Protein AF-A0A8H6N451-F1 (afdb_monomer_lite)

Structure (mmCIF, N/CA/C/O backbone):
data_AF-A0A8H6N451-F1
#
_entry.id   AF-A0A8H6N451-F1
#
loop_
_atom_site.group_PDB
_atom_site.id
_atom_site.type_symbol
_atom_site.label_atom_id
_atom_site.label_alt_id
_atom_site.label_comp_id
_atom_site.label_asym_id
_atom_site.label_entity_id
_atom_site.label_seq_id
_atom_site.pdbx_PDB_ins_code
_atom_site.Cartn_x
_atom_site.Cartn_y
_atom_site.Cartn_z
_atom_site.occupancy
_atom_site.B_iso_or_equiv
_atom_site.auth_seq_id
_atom_site.auth_comp_id
_atom_site.auth_asym_id
_atom_site.auth_atom_id
_atom_site.pdbx_PDB_model_num
ATOM 1 N N . MET A 1 1 ? -0.447 -70.184 -19.487 1.00 39.91 1 MET A N 1
ATOM 2 C CA . MET A 1 1 ? -0.180 -69.217 -18.401 1.00 39.91 1 MET A CA 1
ATOM 3 C C . MET A 1 1 ? 0.681 -68.101 -18.969 1.00 39.91 1 MET A C 1
ATOM 5 O O . MET A 1 1 ? 1.872 -68.306 -19.142 1.00 39.91 1 MET A O 1
ATOM 9 N N . ALA A 1 2 ? 0.077 -66.978 -19.361 1.00 38.47 2 ALA A N 1
ATOM 10 C CA . ALA A 1 2 ? 0.794 -65.821 -19.897 1.00 38.47 2 ALA A CA 1
ATOM 11 C C . ALA A 1 2 ? 0.603 -64.653 -18.924 1.00 38.47 2 ALA A C 1
ATOM 13 O O . ALA A 1 2 ? -0.493 -64.109 -18.799 1.00 38.47 2 ALA A O 1
ATOM 14 N N . SER A 1 3 ? 1.658 -64.335 -18.179 1.00 40.41 3 SER A N 1
ATOM 15 C CA . SER A 1 3 ? 1.674 -63.255 -17.196 1.00 40.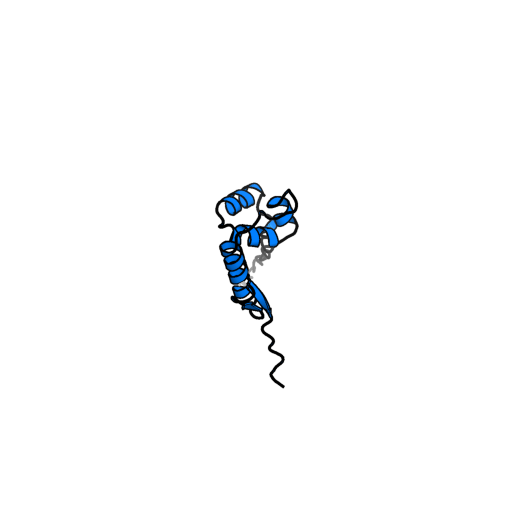41 3 SER A CA 1
ATOM 16 C C . SER A 1 3 ? 1.953 -61.936 -17.909 1.00 40.41 3 SER A C 1
ATOM 18 O O . SER A 1 3 ? 3.067 -61.691 -18.360 1.00 40.41 3 SER A O 1
ATOM 20 N N . ILE A 1 4 ? 0.930 -61.092 -18.028 1.00 45.50 4 ILE A N 1
ATOM 21 C CA . ILE A 1 4 ? 1.050 -59.730 -18.556 1.00 45.50 4 ILE A CA 1
ATOM 22 C C . ILE A 1 4 ? 1.593 -58.845 -17.429 1.00 45.50 4 ILE A C 1
ATOM 24 O O . ILE A 1 4 ? 0.878 -58.503 -16.485 1.00 45.50 4 ILE A O 1
ATOM 28 N N . THR A 1 5 ? 2.873 -58.485 -17.502 1.00 45.59 5 THR A N 1
ATOM 29 C CA . THR A 1 5 ? 3.503 -57.528 -16.590 1.00 45.59 5 THR A CA 1
ATOM 30 C C . THR A 1 5 ? 3.094 -56.106 -16.970 1.00 45.59 5 THR A C 1
ATOM 32 O O . THR A 1 5 ? 3.467 -55.555 -18.002 1.00 45.59 5 THR A O 1
ATOM 35 N N . ARG A 1 6 ? 2.267 -55.508 -16.111 1.00 39.53 6 ARG A N 1
ATOM 36 C CA . ARG A 1 6 ? 1.740 -54.146 -16.220 1.00 39.53 6 ARG A CA 1
ATOM 37 C C . ARG A 1 6 ? 2.875 -53.147 -15.961 1.00 39.53 6 ARG A C 1
ATOM 39 O O . ARG A 1 6 ? 3.218 -52.881 -14.812 1.00 39.53 6 ARG A O 1
ATOM 46 N N . SER A 1 7 ? 3.466 -52.598 -17.019 1.00 46.12 7 SER A N 1
ATOM 47 C CA . SER A 1 7 ? 4.455 -51.519 -16.931 1.00 46.12 7 SER A CA 1
ATOM 48 C C . SER A 1 7 ? 3.784 -50.240 -16.413 1.00 46.12 7 SER A C 1
ATOM 50 O O . SER A 1 7 ? 3.136 -49.509 -17.164 1.00 46.12 7 SER A O 1
ATOM 52 N N . GLN A 1 8 ? 3.900 -49.973 -15.111 1.00 46.53 8 GLN A N 1
ATOM 53 C CA . GLN A 1 8 ? 3.518 -48.687 -14.532 1.00 46.53 8 GLN A CA 1
ATOM 54 C C . GLN A 1 8 ? 4.533 -47.626 -14.967 1.00 46.53 8 GLN A C 1
ATOM 56 O O . GLN A 1 8 ? 5.620 -47.506 -14.405 1.00 46.53 8 GLN A O 1
ATOM 61 N N . SER A 1 9 ? 4.160 -46.847 -15.980 1.00 44.12 9 SER A N 1
ATOM 62 C CA . SER A 1 9 ? 4.817 -45.589 -16.322 1.00 44.12 9 SER A CA 1
ATOM 63 C C . SER A 1 9 ? 4.647 -44.627 -15.144 1.00 44.12 9 SER A C 1
ATOM 65 O O . SER A 1 9 ? 3.593 -44.005 -14.997 1.00 44.12 9 SER A O 1
ATOM 67 N N . ARG A 1 10 ? 5.668 -44.519 -14.282 1.00 44.19 10 ARG A N 1
ATOM 68 C CA . ARG A 1 10 ? 5.786 -43.443 -13.288 1.00 44.19 10 ARG A CA 1
ATOM 69 C C . ARG A 1 10 ? 5.779 -42.113 -14.039 1.00 44.19 10 ARG A C 1
ATOM 71 O O . ARG A 1 10 ? 6.808 -41.682 -14.544 1.00 44.19 10 ARG A O 1
ATOM 78 N N . ARG A 1 11 ? 4.615 -41.468 -14.129 1.00 45.88 11 ARG A N 1
ATOM 79 C CA . ARG A 1 11 ? 4.543 -40.037 -14.423 1.00 45.88 11 ARG A CA 1
ATOM 80 C C . ARG A 1 11 ? 5.178 -39.337 -13.229 1.00 45.88 11 ARG A C 1
ATOM 82 O O . ARG A 1 11 ? 4.590 -39.297 -12.151 1.00 45.88 11 ARG A O 1
ATOM 89 N N . THR A 1 12 ? 6.404 -38.868 -13.405 1.00 46.12 12 THR A N 1
ATOM 90 C CA . THR A 1 12 ? 6.983 -37.826 -12.568 1.00 46.12 12 THR A CA 1
ATOM 91 C C . THR A 1 12 ? 6.030 -36.643 -12.634 1.00 46.12 12 THR A C 1
ATOM 93 O O . THR A 1 12 ? 5.913 -35.981 -13.661 1.00 46.12 12 THR A O 1
ATOM 96 N N . ILE A 1 13 ? 5.270 -36.440 -11.562 1.00 56.47 13 ILE A N 1
ATOM 97 C CA . ILE A 1 13 ? 4.592 -35.175 -11.319 1.00 56.47 13 ILE A CA 1
ATOM 98 C C . ILE A 1 13 ? 5.741 -34.212 -11.038 1.00 56.47 13 ILE A C 1
ATOM 100 O O . ILE A 1 13 ? 6.265 -34.183 -9.926 1.00 56.47 13 ILE A O 1
ATOM 104 N N . GLU A 1 14 ? 6.230 -33.533 -12.077 1.00 51.53 14 GLU A N 1
ATOM 105 C CA . GLU A 1 14 ? 7.089 -32.375 -11.880 1.00 51.53 14 GLU A CA 1
ATOM 106 C C . GLU A 1 14 ? 6.290 -31.421 -11.001 1.00 51.53 14 GLU A C 1
ATOM 108 O O . GLU A 1 14 ? 5.209 -30.965 -11.376 1.00 51.53 14 GLU A O 1
ATOM 113 N N . ALA A 1 15 ? 6.761 -31.226 -9.771 1.00 54.78 15 ALA A N 1
ATOM 114 C CA . ALA A 1 15 ? 6.204 -30.236 -8.879 1.00 54.78 15 ALA A CA 1
ATOM 115 C C . ALA A 1 15 ? 6.390 -28.888 -9.576 1.00 54.78 15 ALA A C 1
ATOM 117 O O . ALA A 1 15 ? 7.504 -28.370 -9.636 1.00 54.78 15 ALA A O 1
ATOM 118 N N . GLU A 1 16 ? 5.313 -28.379 -10.174 1.00 56.06 16 GLU A N 1
ATOM 119 C CA . GLU A 1 16 ? 5.277 -27.066 -10.797 1.00 56.06 16 GLU A CA 1
ATOM 120 C C . GLU A 1 16 ? 5.756 -26.078 -9.732 1.00 56.06 16 GLU A C 1
ATOM 122 O O . GLU A 1 16 ? 5.093 -25.877 -8.709 1.00 56.06 16 GLU A O 1
ATOM 127 N N . ALA A 1 17 ? 6.976 -25.558 -9.903 1.00 59.12 17 ALA A N 1
ATOM 128 C CA . ALA A 1 17 ? 7.558 -24.637 -8.942 1.00 59.12 17 ALA A CA 1
ATOM 129 C C . ALA A 1 17 ? 6.557 -23.493 -8.733 1.00 59.12 17 ALA A C 1
ATOM 131 O O . ALA A 1 17 ? 5.990 -23.015 -9.724 1.00 59.12 17 ALA A O 1
ATOM 132 N N . PRO A 1 18 ? 6.296 -23.065 -7.483 1.00 60.22 18 PRO A N 1
ATOM 133 C CA . PRO A 1 18 ? 5.319 -22.021 -7.224 1.00 60.22 18 PRO A CA 1
ATOM 134 C C . PRO A 1 18 ? 5.675 -20.819 -8.092 1.00 60.22 18 PRO A C 1
ATOM 136 O O . PRO A 1 18 ? 6.754 -20.239 -7.947 1.00 60.22 18 PRO A O 1
ATOM 139 N N . ARG A 1 19 ? 4.800 -20.504 -9.057 1.00 59.97 19 ARG A N 1
ATOM 140 C CA . ARG A 1 19 ? 5.029 -19.421 -10.013 1.00 59.97 19 ARG A CA 1
ATOM 141 C C . ARG A 1 19 ? 5.184 -18.144 -9.204 1.00 59.97 19 ARG A C 1
ATOM 143 O O . ARG A 1 19 ? 4.230 -17.637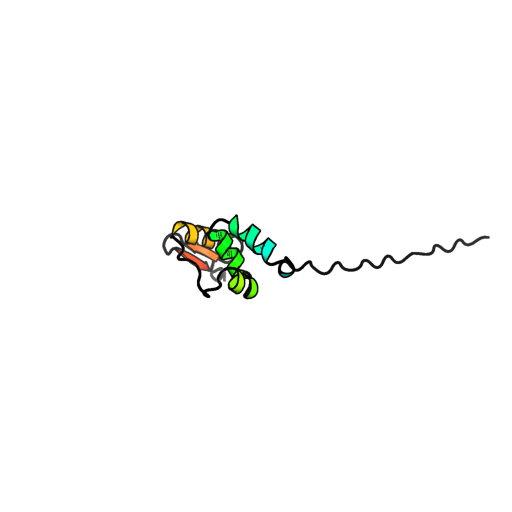 -8.619 1.00 59.97 19 ARG A O 1
ATOM 150 N N . CYS A 1 20 ? 6.419 -17.672 -9.108 1.00 62.22 20 CYS A N 1
ATOM 151 C CA . CYS A 1 20 ? 6.742 -16.489 -8.343 1.00 62.22 20 CYS A CA 1
ATOM 152 C C . CYS A 1 20 ? 6.074 -15.298 -9.031 1.00 62.22 20 CYS A C 1
ATOM 154 O O . CYS A 1 20 ? 6.355 -15.032 -10.196 1.00 62.22 20 CYS A O 1
ATOM 156 N N . TYR A 1 21 ? 5.207 -14.565 -8.328 1.00 60.94 21 TYR A N 1
ATOM 157 C CA . TYR A 1 21 ? 4.578 -13.354 -8.871 1.00 60.94 21 TYR A CA 1
ATOM 158 C C . TYR A 1 21 ? 5.631 -12.331 -9.350 1.00 60.94 21 TYR A C 1
ATOM 160 O O . TYR A 1 21 ? 5.389 -11.558 -10.270 1.00 60.94 21 TYR A O 1
ATOM 168 N N . PHE A 1 22 ? 6.848 -12.382 -8.794 1.00 62.81 22 PHE A N 1
ATOM 169 C CA . PHE A 1 22 ? 7.988 -11.561 -9.216 1.00 62.81 22 PHE A CA 1
ATOM 170 C C . PHE A 1 22 ? 8.662 -12.011 -10.525 1.00 62.81 22 PHE A C 1
ATOM 172 O O . PHE A 1 22 ? 9.586 -11.340 -10.975 1.00 62.81 22 PHE A O 1
ATOM 179 N N . ALA A 1 23 ? 8.229 -13.116 -11.140 1.00 71.56 23 ALA A N 1
ATOM 180 C CA . ALA A 1 23 ? 8.686 -13.544 -12.466 1.00 71.56 23 ALA A CA 1
ATOM 181 C C . ALA A 1 23 ? 7.920 -12.856 -13.613 1.00 71.56 23 ALA A C 1
ATOM 183 O O . ALA A 1 23 ? 8.224 -13.083 -14.783 1.00 71.56 23 ALA A O 1
ATOM 184 N N . VAL A 1 24 ? 6.919 -12.030 -13.291 1.00 78.81 24 VAL A N 1
ATOM 185 C CA . VAL A 1 24 ? 6.182 -11.228 -14.270 1.00 78.81 24 VAL A CA 1
ATOM 186 C C . VAL A 1 24 ? 7.105 -10.132 -14.837 1.00 78.81 24 VAL A C 1
ATOM 188 O O . VAL A 1 24 ? 7.767 -9.445 -14.052 1.00 78.81 24 VAL A O 1
ATOM 191 N N . PRO A 1 25 ? 7.163 -9.936 -16.171 1.00 87.19 25 PRO A N 1
ATOM 192 C CA . PRO A 1 25 ? 7.928 -8.844 -16.772 1.00 87.19 25 PRO A CA 1
ATOM 193 C C . PRO A 1 25 ? 7.499 -7.476 -16.229 1.00 87.19 25 PRO A C 1
ATOM 195 O O . PRO A 1 25 ? 6.324 -7.256 -15.915 1.00 87.19 25 PRO A O 1
ATOM 198 N N . ARG A 1 26 ? 8.445 -6.536 -16.124 1.00 85.88 26 ARG A N 1
ATOM 199 C CA . ARG A 1 26 ? 8.189 -5.222 -15.503 1.00 85.88 26 ARG A CA 1
ATOM 200 C C . ARG A 1 26 ? 7.131 -4.428 -16.260 1.00 85.88 26 ARG A C 1
ATOM 202 O O . ARG A 1 26 ? 6.357 -3.708 -15.645 1.00 85.88 26 ARG A O 1
ATOM 209 N N . GLU A 1 27 ? 7.065 -4.603 -17.569 1.00 90.31 27 GLU A N 1
ATOM 210 C CA . GLU A 1 27 ? 6.097 -3.971 -18.458 1.00 90.31 27 GLU A CA 1
ATOM 211 C C . GLU A 1 27 ? 4.669 -4.371 -18.070 1.00 90.31 27 GLU A C 1
ATOM 213 O O . GLU A 1 27 ? 3.792 -3.521 -17.950 1.00 90.31 27 GLU A O 1
ATOM 218 N N . ILE A 1 28 ? 4.451 -5.657 -17.777 1.00 89.56 28 ILE A N 1
ATOM 219 C CA . ILE A 1 28 ? 3.154 -6.155 -17.307 1.00 89.56 28 ILE A CA 1
ATOM 220 C C . ILE A 1 28 ? 2.836 -5.592 -15.919 1.00 89.56 28 ILE A C 1
ATOM 222 O O . ILE A 1 28 ? 1.704 -5.183 -15.668 1.00 89.56 28 ILE A O 1
ATOM 226 N N . LEU A 1 29 ? 3.829 -5.528 -15.025 1.00 88.56 29 LEU A N 1
ATOM 227 C CA . LEU A 1 29 ? 3.658 -4.923 -13.702 1.00 88.56 29 LEU A CA 1
ATOM 228 C C . LEU A 1 29 ? 3.222 -3.453 -13.806 1.00 88.56 29 LEU A C 1
ATOM 230 O O . LEU A 1 29 ? 2.324 -3.044 -13.071 1.00 88.56 29 LEU A O 1
ATOM 234 N N . PHE A 1 30 ? 3.819 -2.678 -14.715 1.00 90.88 30 PHE A N 1
ATOM 235 C CA . PHE A 1 30 ? 3.444 -1.283 -14.947 1.00 90.88 30 PHE A CA 1
ATOM 236 C C . PHE A 1 30 ? 2.043 -1.154 -15.536 1.00 90.88 30 PHE A C 1
ATOM 238 O O . PHE A 1 30 ? 1.252 -0.387 -14.996 1.00 90.88 30 PHE A O 1
ATOM 245 N N . MET A 1 31 ? 1.692 -1.966 -16.539 1.00 93.38 31 MET A N 1
ATOM 246 C CA . MET A 1 31 ? 0.331 -1.972 -17.090 1.00 93.38 31 MET A CA 1
ATOM 247 C C . MET A 1 31 ? -0.719 -2.277 -16.019 1.00 93.38 31 MET A C 1
ATOM 249 O O . MET A 1 31 ? -1.766 -1.638 -15.983 1.00 93.38 31 MET A O 1
ATOM 253 N N . ILE A 1 32 ? -0.450 -3.227 -15.117 1.00 91.50 32 ILE A N 1
ATOM 254 C CA . ILE A 1 32 ? -1.350 -3.501 -13.989 1.00 91.50 32 ILE A CA 1
ATOM 255 C C . ILE A 1 32 ? -1.425 -2.272 -13.081 1.00 91.50 32 ILE A C 1
ATOM 257 O O . ILE A 1 32 ? -2.520 -1.822 -12.755 1.00 91.50 32 ILE A O 1
ATOM 261 N N . ALA A 1 33 ? -0.275 -1.722 -12.688 1.00 91.06 33 ALA A N 1
ATOM 262 C CA . ALA A 1 33 ? -0.197 -0.611 -11.749 1.00 91.06 33 ALA A CA 1
ATOM 263 C C . ALA A 1 33 ? -0.909 0.658 -12.253 1.00 91.06 33 ALA A C 1
ATOM 265 O O . ALA A 1 33 ? -1.557 1.329 -11.455 1.00 91.06 33 ALA A O 1
ATOM 266 N N . GLU A 1 34 ? -0.861 0.947 -13.555 1.00 91.69 34 GLU A N 1
ATOM 267 C CA . GLU A 1 34 ? -1.561 2.081 -14.185 1.00 91.69 34 GLU A CA 1
ATOM 268 C C . GLU A 1 34 ? -3.086 2.023 -14.027 1.00 91.69 34 GLU A C 1
ATOM 270 O O . GLU A 1 34 ? -3.744 3.061 -13.994 1.00 91.69 34 GLU A O 1
ATOM 275 N N . HIS A 1 35 ? -3.650 0.822 -13.888 1.00 93.56 35 HIS A N 1
ATOM 276 C CA . HIS A 1 35 ? -5.091 0.616 -13.744 1.00 93.56 35 HIS A CA 1
ATOM 277 C C . HIS A 1 35 ? -5.527 0.444 -12.282 1.00 93.56 35 HIS A C 1
ATOM 279 O O . HIS A 1 35 ? -6.717 0.273 -12.006 1.00 93.56 35 HIS A O 1
ATOM 285 N N . LEU A 1 36 ? -4.590 0.470 -11.327 1.00 91.56 36 LEU A N 1
ATOM 286 C CA . LEU A 1 36 ? -4.915 0.332 -9.913 1.00 91.56 36 LEU A CA 1
ATOM 287 C C . LEU A 1 36 ? -5.330 1.676 -9.302 1.00 91.56 36 LEU A C 1
ATOM 289 O O . LEU A 1 36 ? -4.661 2.689 -9.510 1.00 91.56 36 LEU A O 1
ATOM 293 N N . PRO A 1 37 ? -6.367 1.693 -8.442 1.00 91.56 37 PRO A N 1
ATOM 294 C CA . PRO A 1 37 ? -6.631 2.851 -7.601 1.00 91.56 37 PRO A CA 1
ATOM 295 C C . PRO A 1 37 ? -5.416 3.178 -6.711 1.00 91.56 37 PRO A C 1
ATOM 297 O O . PRO A 1 37 ? -4.676 2.260 -6.336 1.00 91.56 37 PRO A O 1
ATOM 300 N N . PRO A 1 38 ? -5.230 4.439 -6.274 1.00 91.38 38 PRO A N 1
ATOM 301 C CA . PRO A 1 38 ? -4.020 4.865 -5.559 1.00 91.38 38 PRO A CA 1
ATOM 302 C C . PRO A 1 38 ? -3.687 4.036 -4.309 1.00 91.38 38 PRO A C 1
ATOM 304 O O . PRO A 1 38 ? -2.521 3.739 -4.042 1.00 91.38 38 PRO A O 1
ATOM 307 N N . ALA A 1 39 ? -4.705 3.610 -3.557 1.00 91.25 39 ALA A N 1
ATOM 308 C CA . ALA A 1 39 ? -4.528 2.732 -2.402 1.00 91.25 39 ALA A CA 1
ATOM 309 C C . ALA A 1 39 ? -3.962 1.352 -2.792 1.00 91.25 39 ALA A C 1
ATOM 311 O O . ALA A 1 39 ? -3.032 0.858 -2.157 1.00 91.25 39 ALA A O 1
ATOM 312 N N . PHE A 1 40 ? -4.472 0.743 -3.865 1.00 92.06 40 PHE A N 1
ATOM 313 C CA . PHE A 1 40 ? -3.997 -0.558 -4.348 1.00 92.06 40 PHE A CA 1
ATOM 314 C C . PHE A 1 40 ? -2.623 -0.457 -5.008 1.00 92.06 40 PHE A C 1
ATOM 316 O O . PHE A 1 40 ? -1.799 -1.350 -4.823 1.00 92.06 40 PHE A O 1
ATOM 323 N N . TYR A 1 41 ? -2.343 0.6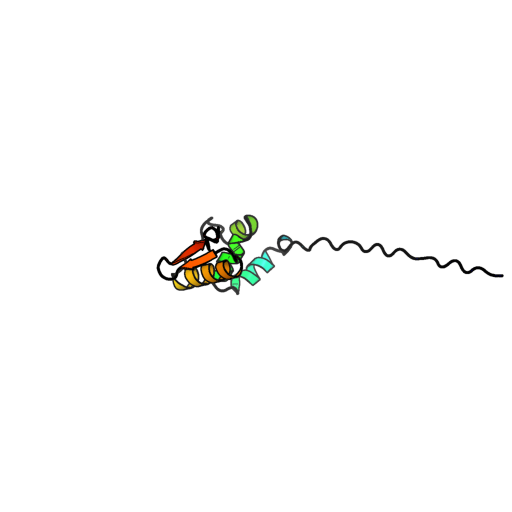45 -5.709 1.00 92.94 41 TYR A N 1
ATOM 324 C CA . TYR A 1 41 ? -1.008 0.946 -6.221 1.00 92.94 41 TYR A CA 1
ATOM 325 C C . TYR A 1 41 ? 0.024 0.960 -5.088 1.00 92.94 41 TYR A C 1
ATOM 327 O O . TYR A 1 41 ? 1.054 0.288 -5.158 1.00 92.94 41 TYR A O 1
ATOM 335 N N . ALA A 1 42 ? -0.270 1.692 -4.009 1.00 91.88 42 ALA A N 1
ATOM 336 C CA . ALA A 1 42 ? 0.619 1.763 -2.856 1.00 91.88 42 ALA A CA 1
ATOM 337 C C . ALA A 1 42 ? 0.775 0.397 -2.176 1.00 91.88 42 ALA A C 1
ATOM 339 O O . ALA A 1 42 ? 1.893 0.011 -1.836 1.00 91.88 42 ALA A O 1
ATOM 340 N N . ALA A 1 43 ? -0.316 -0.360 -2.030 1.00 92.31 43 ALA A N 1
ATOM 341 C CA . ALA A 1 43 ? -0.270 -1.723 -1.510 1.00 92.31 43 ALA A CA 1
ATOM 342 C C . ALA A 1 43 ? 0.648 -2.625 -2.350 1.00 92.31 43 ALA A C 1
ATOM 344 O O . ALA A 1 43 ? 1.523 -3.285 -1.791 1.00 92.31 43 ALA A O 1
ATOM 345 N N . LEU A 1 44 ? 0.512 -2.595 -3.682 1.00 91.31 44 LEU A N 1
ATOM 346 C CA . LEU A 1 44 ? 1.352 -3.352 -4.613 1.00 91.31 44 LEU A CA 1
ATOM 347 C C . LEU A 1 44 ? 2.829 -2.964 -4.481 1.00 91.31 44 LEU A C 1
ATOM 349 O O . LEU A 1 44 ? 3.696 -3.832 -4.359 1.00 91.31 44 LEU A O 1
ATOM 353 N N . ALA A 1 45 ? 3.126 -1.667 -4.456 1.00 91.88 45 ALA A N 1
ATOM 354 C CA . ALA A 1 45 ? 4.484 -1.169 -4.286 1.00 91.88 45 ALA A CA 1
ATOM 355 C C . ALA A 1 45 ? 5.115 -1.638 -2.963 1.00 91.88 45 ALA A C 1
ATOM 357 O O . ALA A 1 45 ? 6.292 -1.993 -2.959 1.00 91.88 45 ALA A O 1
ATOM 358 N N . MET A 1 46 ? 4.340 -1.735 -1.878 1.00 90.62 46 MET A N 1
ATOM 359 C CA . MET A 1 46 ? 4.815 -2.197 -0.564 1.00 90.62 46 MET A CA 1
ATOM 360 C C . MET A 1 46 ? 5.020 -3.715 -0.442 1.00 90.62 46 MET A C 1
ATOM 362 O O . MET A 1 46 ? 5.569 -4.160 0.563 1.00 90.62 46 MET A O 1
ATOM 366 N N . THR A 1 47 ? 4.626 -4.523 -1.433 1.00 89.38 47 THR A N 1
ATOM 367 C CA . THR A 1 47 ? 4.757 -5.993 -1.347 1.00 89.38 47 THR A CA 1
ATOM 368 C C . THR A 1 47 ? 6.206 -6.48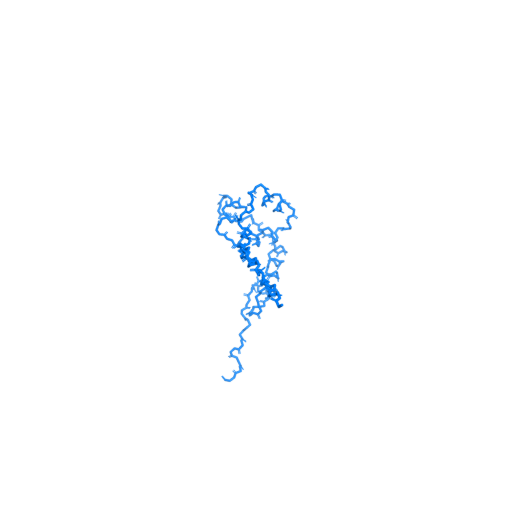0 -1.302 1.00 89.38 47 THR A C 1
ATOM 370 O O . THR A 1 47 ? 6.495 -7.512 -0.699 1.00 89.38 47 THR A O 1
ATOM 373 N N . SER A 1 48 ? 7.136 -5.759 -1.934 1.00 88.12 48 SER A N 1
ATOM 374 C CA . SER A 1 48 ? 8.556 -6.107 -1.953 1.00 88.12 48 SER A CA 1
ATOM 375 C C . SER A 1 48 ? 9.449 -4.896 -2.211 1.00 88.12 48 SER A C 1
ATOM 377 O O . SER A 1 48 ? 9.033 -3.884 -2.772 1.00 88.12 48 SER A O 1
ATOM 379 N N . LYS A 1 49 ? 10.740 -5.037 -1.901 1.00 89.25 49 LYS A N 1
ATOM 380 C CA . LYS A 1 49 ? 11.751 -4.034 -2.266 1.00 89.25 49 LYS A CA 1
ATOM 381 C C . LYS A 1 49 ? 11.853 -3.835 -3.786 1.00 89.25 49 LYS A C 1
ATOM 383 O O . LYS A 1 49 ? 12.056 -2.716 -4.244 1.00 89.25 49 LYS A O 1
ATOM 388 N N . SER A 1 50 ? 11.707 -4.907 -4.570 1.00 87.94 50 SER A N 1
ATOM 389 C CA . SER A 1 50 ? 11.805 -4.851 -6.036 1.00 87.94 50 SER A CA 1
ATOM 390 C C . SER A 1 50 ? 10.644 -4.068 -6.658 1.00 87.94 50 SER A C 1
ATOM 392 O O . SER A 1 50 ? 10.855 -3.184 -7.494 1.00 87.94 50 SER A O 1
ATOM 394 N N . THR A 1 51 ? 9.419 -4.341 -6.202 1.00 89.06 51 THR A N 1
ATOM 395 C CA . THR A 1 51 ? 8.210 -3.618 -6.626 1.00 89.06 51 THR A CA 1
ATOM 396 C C . THR A 1 51 ? 8.259 -2.169 -6.177 1.00 89.06 51 THR A C 1
ATOM 398 O O . THR A 1 51 ? 7.963 -1.292 -6.982 1.00 89.06 51 THR A O 1
ATOM 401 N N . PHE A 1 52 ? 8.711 -1.903 -4.948 1.00 91.00 52 PHE A N 1
ATOM 402 C CA . PHE A 1 52 ? 8.876 -0.541 -4.451 1.00 91.00 52 PHE A CA 1
ATOM 403 C C . PHE A 1 52 ? 9.846 0.261 -5.323 1.00 91.00 52 PHE A C 1
ATOM 405 O O . PHE A 1 52 ? 9.498 1.334 -5.799 1.00 91.00 52 PHE A O 1
ATOM 412 N N . ASN A 1 53 ? 11.027 -0.286 -5.617 1.00 90.44 53 ASN A N 1
ATOM 413 C CA . ASN A 1 53 ? 12.012 0.392 -6.462 1.00 90.44 53 ASN A CA 1
ATOM 414 C C . ASN A 1 53 ? 11.511 0.615 -7.897 1.00 90.44 53 ASN A C 1
ATOM 416 O O . ASN A 1 53 ? 11.901 1.588 -8.535 1.00 90.44 53 ASN A O 1
ATOM 420 N N . SER A 1 54 ? 10.668 -0.285 -8.409 1.00 89.25 54 SER A N 1
ATOM 421 C CA . SER A 1 54 ? 10.112 -0.168 -9.762 1.00 89.25 54 SER A CA 1
ATOM 422 C C . SER A 1 54 ? 8.998 0.878 -9.832 1.00 89.25 54 SER A C 1
ATOM 424 O O . SER A 1 54 ? 8.978 1.685 -10.752 1.00 89.25 54 SER A O 1
ATOM 426 N N . LEU A 1 55 ? 8.089 0.885 -8.853 1.00 89.69 55 LEU A N 1
ATOM 427 C CA . LEU A 1 55 ? 6.894 1.738 -8.826 1.00 89.69 55 LEU A CA 1
ATOM 428 C C . LEU A 1 55 ? 7.124 3.088 -8.121 1.00 89.69 55 LEU A C 1
ATOM 430 O O . LEU A 1 55 ? 6.307 4.000 -8.225 1.00 89.69 55 LEU A O 1
ATOM 434 N N . CYS A 1 56 ? 8.211 3.244 -7.372 1.00 89.88 56 CYS A N 1
ATOM 435 C CA . CYS A 1 56 ? 8.571 4.474 -6.665 1.00 89.88 56 CYS A CA 1
ATOM 436 C C . CYS A 1 56 ? 10.054 4.801 -6.915 1.00 89.88 56 CYS A C 1
ATOM 438 O O . CYS A 1 56 ? 10.864 4.727 -5.989 1.00 89.88 56 CYS A O 1
ATOM 440 N N . PRO A 1 57 ? 10.441 5.182 -8.150 1.00 85.25 57 PRO A N 1
ATOM 441 C CA . PRO A 1 57 ? 11.849 5.371 -8.522 1.00 85.25 57 PRO A CA 1
ATOM 442 C C . PRO A 1 57 ? 12.540 6.499 -7.740 1.00 85.25 57 PRO A C 1
ATOM 444 O O . PRO A 1 57 ? 13.751 6.480 -7.553 1.00 85.25 57 PRO A O 1
ATOM 447 N N . THR A 1 58 ? 11.776 7.464 -7.224 1.00 87.50 58 THR A N 1
ATOM 448 C CA . THR A 1 58 ? 12.272 8.542 -6.351 1.00 87.50 58 THR A CA 1
ATOM 449 C C . THR A 1 58 ? 12.494 8.095 -4.900 1.00 87.50 58 THR A C 1
ATOM 451 O O . THR A 1 58 ? 12.877 8.905 -4.053 1.00 87.50 58 THR A O 1
ATOM 454 N N . GLY A 1 59 ? 12.212 6.827 -4.584 1.00 86.44 59 GLY A N 1
ATOM 455 C CA . GLY A 1 59 ? 12.273 6.267 -3.235 1.00 86.44 59 GLY A CA 1
ATOM 456 C C . GLY A 1 59 ? 11.161 6.760 -2.307 1.00 86.44 59 GLY A C 1
ATOM 457 O O . GLY A 1 59 ? 11.234 6.547 -1.097 1.00 86.44 59 GLY A O 1
ATOM 458 N N . LYS A 1 60 ? 10.146 7.449 -2.840 1.00 86.00 60 LYS A N 1
ATOM 459 C CA . LYS A 1 60 ? 9.041 8.023 -2.067 1.00 86.00 60 LYS A CA 1
ATOM 460 C C . LYS A 1 60 ? 7.708 7.711 -2.734 1.00 86.00 60 LYS A C 1
ATOM 462 O O . LYS A 1 60 ? 7.596 7.761 -3.956 1.00 86.00 60 LYS A O 1
ATOM 467 N N . PHE A 1 61 ? 6.690 7.458 -1.917 1.00 83.81 61 PHE A N 1
ATOM 468 C CA . PHE A 1 61 ? 5.309 7.462 -2.385 1.00 83.81 61 PHE A CA 1
ATOM 469 C C . PHE A 1 61 ? 4.888 8.877 -2.781 1.00 83.81 61 PHE A C 1
ATOM 471 O O . PHE A 1 61 ? 5.284 9.855 -2.138 1.00 83.81 61 PHE A O 1
ATOM 478 N N . ALA A 1 62 ? 4.039 8.979 -3.804 1.00 80.06 62 ALA A N 1
ATOM 479 C CA . ALA A 1 62 ? 3.296 10.205 -4.044 1.00 80.06 62 ALA A CA 1
ATOM 480 C C . ALA A 1 62 ? 2.477 10.557 -2.791 1.00 80.06 62 ALA A C 1
ATOM 482 O O . ALA A 1 62 ? 2.045 9.674 -2.042 1.00 80.06 62 ALA A O 1
ATOM 483 N N . LYS A 1 63 ? 2.282 11.855 -2.539 1.00 83.19 63 LYS A N 1
ATOM 484 C CA . LYS A 1 63 ? 1.499 12.305 -1.387 1.00 83.19 63 LYS A CA 1
ATOM 485 C C . LYS A 1 63 ? 0.075 11.763 -1.524 1.00 83.19 63 LYS A C 1
ATOM 487 O O . LYS A 1 63 ? -0.631 12.122 -2.458 1.00 83.19 63 LYS A O 1
ATOM 492 N N . MET A 1 64 ? -0.315 10.902 -0.591 1.00 86.88 64 MET A N 1
ATOM 493 C CA . MET A 1 64 ? -1.639 10.295 -0.549 1.00 86.88 64 MET A CA 1
ATOM 494 C C . MET A 1 64 ? -2.586 11.177 0.269 1.00 86.88 64 MET A C 1
ATOM 496 O O . MET A 1 64 ? -2.242 11.621 1.370 1.00 86.88 64 MET A O 1
ATOM 500 N N . ASP A 1 65 ? -3.763 11.443 -0.278 1.00 91.25 65 ASP A N 1
ATOM 501 C CA . ASP A 1 65 ? -4.886 12.079 0.407 1.00 91.25 65 ASP A CA 1
ATOM 502 C C . ASP A 1 65 ? -5.457 11.184 1.518 1.00 91.25 65 ASP A C 1
ATOM 504 O O . ASP A 1 65 ? -5.078 10.019 1.700 1.00 91.25 65 ASP A O 1
ATOM 508 N N . LYS A 1 66 ? -6.347 11.761 2.325 1.00 89.75 66 LYS A N 1
ATOM 509 C CA . LYS A 1 66 ? -6.863 11.104 3.526 1.00 89.75 66 LYS A CA 1
ATOM 510 C C . LYS A 1 66 ? -7.713 9.887 3.160 1.00 89.75 66 LYS A C 1
ATOM 512 O O . LYS A 1 66 ? -7.608 8.864 3.835 1.00 89.75 66 LYS A O 1
ATOM 517 N N . GLU A 1 67 ? -8.515 9.994 2.113 1.00 91.00 67 GLU A N 1
ATOM 518 C CA . GLU A 1 67 ? -9.465 8.988 1.649 1.00 91.00 67 GLU A CA 1
ATOM 519 C C . GLU A 1 67 ? -8.727 7.763 1.098 1.00 91.00 67 GLU A C 1
ATOM 521 O O . GLU A 1 67 ? -8.999 6.627 1.507 1.00 91.00 67 GLU A O 1
ATOM 526 N N . ASN A 1 68 ? -7.716 7.983 0.254 1.00 91.06 68 ASN A N 1
ATOM 527 C CA . ASN A 1 68 ? -6.863 6.902 -0.237 1.00 91.06 68 ASN A CA 1
ATOM 528 C C . ASN A 1 68 ? -6.037 6.260 0.884 1.00 91.06 68 ASN A C 1
ATOM 530 O O . ASN A 1 68 ? -5.895 5.035 0.916 1.00 91.06 68 ASN A O 1
ATOM 534 N N . ARG A 1 69 ? -5.561 7.049 1.858 1.00 91.00 69 ARG A N 1
ATOM 535 C CA . ARG A 1 69 ? -4.861 6.503 3.031 1.00 91.00 69 ARG A CA 1
ATOM 536 C C . ARG A 1 69 ? -5.776 5.611 3.861 1.00 91.00 69 ARG A C 1
ATOM 538 O O . ARG A 1 69 ? -5.356 4.534 4.267 1.00 91.00 69 ARG A O 1
ATOM 545 N N . ILE A 1 70 ? -7.014 6.034 4.111 1.00 92.31 70 ILE A N 1
ATOM 546 C CA . ILE A 1 70 ? -8.006 5.215 4.821 1.00 92.31 70 ILE A CA 1
ATOM 547 C C . ILE A 1 70 ? -8.276 3.927 4.039 1.00 92.31 70 ILE A C 1
ATOM 549 O O . ILE A 1 70 ? -8.220 2.851 4.623 1.00 92.31 70 ILE A O 1
ATOM 553 N N . SER A 1 71 ? -8.476 4.020 2.723 1.00 92.75 71 SER A N 1
ATOM 554 C CA . SER A 1 71 ? -8.721 2.858 1.857 1.00 92.75 71 SER A CA 1
ATOM 555 C C . SER A 1 71 ? -7.576 1.840 1.90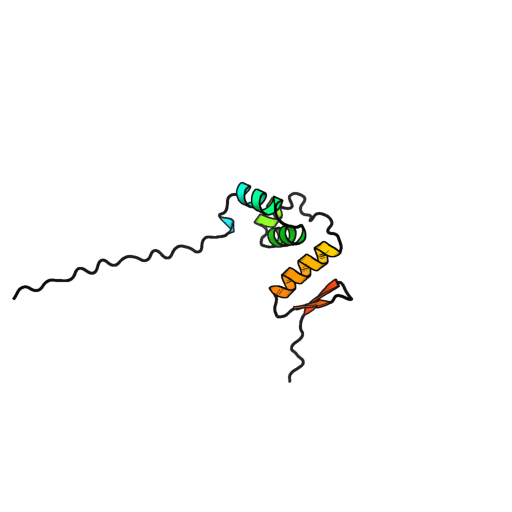7 1.00 92.75 71 SER A C 1
ATOM 557 O O . SER A 1 71 ? -7.812 0.636 1.996 1.00 92.75 71 SER A O 1
ATOM 559 N N . LEU A 1 72 ? -6.329 2.320 1.919 1.00 92.56 72 LEU A N 1
ATOM 560 C CA . LEU A 1 72 ? -5.143 1.480 2.082 1.00 92.56 72 LEU A CA 1
ATOM 561 C C . LEU A 1 72 ? -5.113 0.787 3.453 1.00 92.56 72 LEU A C 1
ATOM 563 O O . LEU A 1 72 ? -4.804 -0.399 3.541 1.00 92.56 72 LEU A O 1
ATOM 567 N N . LEU A 1 73 ? -5.445 1.506 4.527 1.00 92.56 73 LEU A N 1
ATOM 568 C CA . LEU A 1 73 ? -5.469 0.926 5.870 1.00 92.56 73 LEU A CA 1
ATOM 569 C C . LEU A 1 73 ? -6.591 -0.110 6.027 1.00 92.56 73 LEU A C 1
ATOM 571 O O . LEU A 1 73 ? -6.350 -1.147 6.634 1.00 92.56 73 LEU A O 1
ATOM 575 N N . VAL A 1 74 ? -7.767 0.117 5.435 1.00 92.50 74 VAL A N 1
ATOM 576 C CA . VAL A 1 74 ? -8.860 -0.874 5.392 1.00 92.50 74 VAL A CA 1
ATOM 577 C C . VAL A 1 74 ? -8.422 -2.138 4.647 1.00 92.50 74 VAL A C 1
ATOM 579 O O . VAL A 1 74 ? -8.707 -3.253 5.086 1.00 92.50 74 VAL A O 1
ATOM 582 N N . LEU A 1 75 ? -7.693 -1.986 3.535 1.00 92.00 75 LEU A N 1
ATOM 583 C CA . LEU A 1 75 ? -7.139 -3.128 2.808 1.00 92.00 75 LEU A CA 1
ATOM 584 C C . LEU A 1 75 ? -6.209 -3.953 3.712 1.00 92.00 75 LEU A C 1
ATOM 586 O O . LEU A 1 75 ? -6.302 -5.177 3.742 1.00 92.00 75 LEU A O 1
ATOM 590 N N . PHE A 1 76 ? -5.349 -3.295 4.486 1.00 90.88 76 PHE A N 1
ATOM 591 C CA . PHE A 1 76 ? -4.451 -3.968 5.424 1.00 90.88 76 PHE A CA 1
ATOM 592 C C . PHE A 1 76 ? -5.162 -4.604 6.616 1.00 90.88 76 PHE A C 1
ATOM 594 O O . PHE A 1 76 ? -4.829 -5.736 6.964 1.00 90.88 76 PHE A O 1
ATOM 601 N N . GLU A 1 77 ? -6.154 -3.937 7.201 1.00 91.56 77 GLU A N 1
ATOM 602 C CA . GLU A 1 77 ? -7.006 -4.502 8.254 1.00 91.56 77 GLU A CA 1
ATOM 603 C C . GLU A 1 77 ? -7.629 -5.829 7.802 1.00 91.56 77 GLU A C 1
ATOM 605 O O . GLU A 1 77 ? -7.514 -6.839 8.495 1.00 91.56 77 GLU A O 1
ATOM 610 N N . LYS A 1 78 ? -8.188 -5.868 6.584 1.00 89.88 78 LYS A N 1
ATOM 611 C CA . LYS A 1 78 ? -8.804 -7.074 6.007 1.00 89.88 78 LYS A CA 1
ATOM 612 C C . LYS A 1 78 ? -7.841 -8.264 5.917 1.00 89.88 78 LYS A C 1
ATOM 614 O O . LYS A 1 78 ? -8.271 -9.411 6.024 1.00 89.88 78 LYS A O 1
ATOM 619 N N . HIS A 1 79 ? -6.555 -8.003 5.696 1.00 87.25 79 HIS A N 1
ATOM 620 C CA . HIS A 1 79 ? -5.526 -9.036 5.564 1.00 87.25 79 HIS A CA 1
ATOM 621 C C . HIS A 1 79 ? -4.750 -9.299 6.864 1.00 87.25 79 HIS A C 1
ATOM 623 O O . HIS A 1 79 ? -3.973 -10.252 6.923 1.00 87.25 79 HIS A O 1
ATOM 629 N N . CYS A 1 80 ? -4.976 -8.507 7.915 1.00 85.56 80 CYS A N 1
ATOM 630 C CA . CYS A 1 80 ? -4.325 -8.646 9.211 1.00 85.56 80 CYS A CA 1
ATOM 631 C C . CYS A 1 80 ? -5.378 -8.828 10.321 1.00 85.56 80 CYS A C 1
ATOM 633 O O . CYS A 1 80 ? -5.802 -7.853 10.946 1.00 85.56 80 CYS A O 1
ATOM 635 N N . PRO A 1 81 ? -5.762 -10.079 10.648 1.00 82.75 81 PRO A N 1
ATOM 636 C CA . PRO A 1 81 ? -6.845 -10.369 11.598 1.00 82.75 81 PRO A CA 1
ATOM 637 C C . PRO A 1 81 ? -6.542 -9.955 13.048 1.00 82.75 81 PRO A C 1
ATOM 639 O O . PRO A 1 81 ? -7.398 -10.077 13.919 1.00 82.75 81 PRO A O 1
ATOM 642 N N . LYS A 1 82 ? -5.315 -9.504 13.329 1.00 87.94 82 LYS A N 1
ATOM 643 C CA . LYS A 1 82 ? -4.870 -9.014 14.640 1.00 87.94 82 LYS A CA 1
ATOM 644 C C . LYS A 1 82 ? -4.803 -7.489 14.705 1.00 87.94 82 LYS A C 1
ATOM 646 O O . LYS A 1 82 ? -4.226 -6.954 15.645 1.00 87.94 82 LYS A O 1
ATOM 651 N N . SER A 1 83 ? -5.346 -6.785 13.719 1.00 89.75 83 SER A N 1
ATOM 652 C CA . SER A 1 83 ? -5.388 -5.326 13.709 1.00 89.75 83 SER A CA 1
ATOM 653 C C . SER A 1 83 ? -6.765 -4.812 13.321 1.00 89.75 83 SER A C 1
ATOM 655 O O . SER A 1 83 ? -7.469 -5.484 12.577 1.00 89.75 83 SER A O 1
ATOM 657 N N . PHE A 1 84 ? -7.110 -3.618 13.795 1.00 91.56 84 PHE A N 1
ATOM 658 C CA . PHE A 1 84 ? -8.301 -2.880 13.391 1.00 91.56 84 PHE A CA 1
ATOM 659 C C . PHE A 1 84 ? -7.951 -1.446 12.978 1.00 91.56 84 PHE A C 1
ATOM 661 O O . PHE A 1 84 ? -6.970 -0.876 13.470 1.00 91.56 84 PHE A O 1
ATOM 668 N N . LEU A 1 85 ? -8.744 -0.834 12.100 1.00 91.38 85 LEU A N 1
ATOM 669 C CA . LEU A 1 85 ? -8.603 0.581 11.761 1.00 91.38 85 LEU A CA 1
ATOM 670 C C . LEU A 1 85 ? -9.372 1.448 12.763 1.00 91.38 85 LEU A C 1
ATOM 672 O O . LEU A 1 85 ? -10.599 1.429 12.832 1.00 91.38 85 LEU A O 1
ATOM 676 N N . CYS A 1 86 ? -8.660 2.293 13.507 1.00 90.62 86 CYS A N 1
ATOM 677 C CA . CYS A 1 86 ? -9.302 3.311 14.329 1.00 90.62 86 CYS A CA 1
ATOM 678 C C . CYS A 1 86 ? -9.627 4.546 13.479 1.00 90.62 86 CYS A C 1
ATOM 680 O O . CYS A 1 86 ? -8.729 5.303 13.101 1.00 90.62 86 CYS A O 1
ATOM 682 N N . PHE A 1 87 ? -10.913 4.793 13.215 1.00 86.06 87 PHE A N 1
ATOM 683 C CA . PHE A 1 87 ? -11.367 5.968 12.455 1.00 86.06 87 PHE A CA 1
ATOM 684 C C . PHE A 1 87 ? -11.113 7.304 13.170 1.00 86.06 87 PHE A C 1
ATOM 686 O O . PHE A 1 87 ? -10.990 8.333 12.508 1.00 86.06 87 PHE A O 1
ATOM 693 N N . GLY A 1 88 ? -10.979 7.293 14.502 1.00 86.75 88 GLY A N 1
ATOM 694 C CA . GLY A 1 88 ? -10.643 8.481 15.288 1.00 86.75 88 GLY A CA 1
ATOM 695 C C . GLY A 1 88 ? -9.193 8.933 15.087 1.00 86.75 88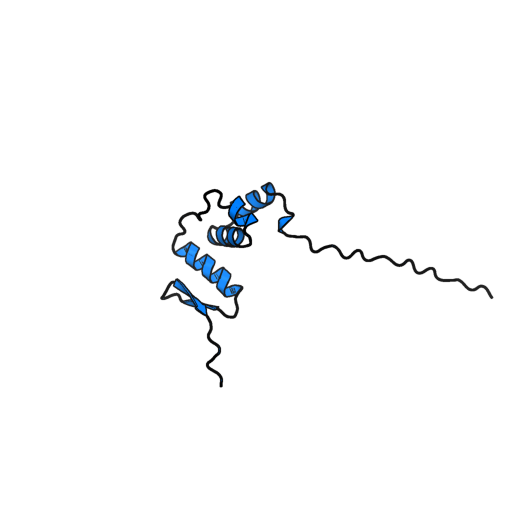 GLY A C 1
ATOM 696 O O . GLY A 1 88 ? -8.944 10.100 14.798 1.00 86.75 88 GLY A O 1
ATOM 697 N N . CYS A 1 89 ? -8.221 8.016 15.192 1.00 87.44 89 CYS A N 1
ATOM 698 C CA . CYS A 1 89 ? -6.797 8.355 15.049 1.00 87.44 89 CYS A CA 1
ATOM 699 C C . CYS A 1 89 ? -6.239 8.124 13.631 1.00 87.44 89 CYS A C 1
ATOM 701 O O . CYS A 1 89 ? -5.138 8.585 13.322 1.00 87.44 89 CYS A O 1
ATOM 703 N N . GLY A 1 90 ? -6.984 7.433 12.761 1.00 85.88 90 GLY A N 1
ATOM 704 C CA . GLY A 1 90 ? -6.600 7.129 11.381 1.00 85.88 90 GLY A CA 1
ATOM 705 C C . GLY A 1 90 ? -5.405 6.181 11.278 1.00 85.88 90 GLY A C 1
ATOM 706 O O . GLY A 1 90 ? -4.567 6.357 10.392 1.00 85.88 90 GLY A O 1
ATOM 707 N N . ARG A 1 91 ? -5.284 5.230 12.210 1.00 88.88 91 ARG A N 1
ATOM 708 C CA . ARG A 1 91 ? -4.178 4.263 12.279 1.00 88.88 91 ARG A CA 1
ATOM 709 C C . ARG A 1 91 ? -4.707 2.848 12.464 1.00 88.88 91 ARG A C 1
ATOM 711 O O . ARG A 1 91 ? -5.720 2.651 13.132 1.00 88.88 91 ARG A O 1
ATOM 718 N N . LEU A 1 92 ? -3.961 1.879 11.936 1.00 90.75 92 LEU A N 1
ATOM 719 C CA . LEU A 1 92 ? -4.112 0.482 12.330 1.00 90.75 92 LEU A CA 1
ATOM 720 C C . LEU A 1 92 ? -3.634 0.324 13.771 1.00 90.75 92 LEU A C 1
ATOM 722 O O . LEU A 1 92 ? -2.571 0.827 14.146 1.00 90.75 92 LEU A O 1
ATOM 726 N N . GLN A 1 93 ? -4.445 -0.330 14.583 1.00 90.19 93 GLN A N 1
ATOM 727 C CA . GLN A 1 93 ? -4.177 -0.625 15.981 1.00 90.19 93 GLN A CA 1
ATOM 728 C C . GLN A 1 93 ? -4.222 -2.138 16.179 1.00 90.19 93 GLN A C 1
ATOM 730 O O . GLN A 1 93 ? -5.027 -2.801 15.525 1.00 90.19 93 GLN A O 1
ATOM 735 N N . PRO A 1 94 ? -3.370 -2.710 17.042 1.00 88.88 94 PRO A N 1
ATOM 736 C CA . PRO A 1 94 ? -3.465 -4.120 17.369 1.00 88.88 94 PRO A CA 1
ATOM 737 C C . PRO A 1 94 ? -4.787 -4.399 18.093 1.00 88.88 94 PRO A C 1
ATOM 739 O O . PRO A 1 94 ? -5.198 -3.660 18.987 1.00 88.88 94 PRO A O 1
ATOM 742 N N . LEU A 1 95 ? -5.439 -5.495 17.721 1.00 85.31 95 LEU A N 1
ATOM 743 C CA . LEU A 1 95 ? -6.469 -6.128 18.533 1.00 85.31 95 LEU A CA 1
ATOM 744 C C . LEU A 1 95 ? -5.735 -6.846 19.671 1.00 85.31 95 LEU A C 1
ATOM 746 O O . LEU A 1 95 ? -5.323 -7.994 19.508 1.00 85.31 95 LEU A O 1
ATOM 750 N N . ASN A 1 96 ? -5.501 -6.157 20.791 1.00 71.44 96 ASN A N 1
ATOM 751 C CA . ASN A 1 96 ? -4.988 -6.802 22.000 1.00 71.44 96 ASN A CA 1
ATOM 752 C C . ASN A 1 96 ? -5.990 -7.886 22.418 1.00 71.44 96 ASN A C 1
ATOM 754 O O . ASN A 1 96 ? -7.094 -7.574 22.855 1.00 71.44 96 ASN A O 1
ATOM 758 N N . ARG A 1 97 ? -5.611 -9.158 22.249 1.00 59.06 97 ARG A N 1
ATOM 759 C CA . ARG A 1 97 ? -6.328 -10.304 22.828 1.00 59.06 97 ARG A CA 1
ATOM 760 C C . ARG A 1 97 ? -5.798 -10.682 24.213 1.00 59.06 97 ARG A C 1
ATOM 762 O O . ARG A 1 97 ? -6.319 -11.607 24.816 1.00 59.06 97 ARG A O 1
ATOM 769 N N . ASP A 1 98 ? -4.826 -9.942 24.741 1.00 57.12 98 ASP A N 1
ATOM 770 C CA . ASP A 1 98 ? -4.199 -10.208 26.042 1.00 57.12 98 ASP A CA 1
ATOM 771 C C . ASP A 1 98 ? -5.048 -9.676 27.216 1.00 57.12 98 ASP A C 1
ATOM 773 O O . ASP A 1 98 ? -4.542 -9.089 28.166 1.00 57.12 98 ASP A O 1
ATOM 777 N N . SER A 1 99 ? -6.372 -9.811 27.130 1.00 56.44 99 SER A N 1
ATOM 778 C CA . SER A 1 99 ? -7.313 -9.490 28.217 1.00 56.44 99 SER A CA 1
ATOM 779 C C . SER A 1 99 ? -8.173 -10.689 28.613 1.00 56.44 99 SER A C 1
ATOM 781 O O . SER A 1 99 ? -9.162 -10.523 29.322 1.00 56.44 99 SER A O 1
ATOM 783 N N . GLU A 1 100 ? -7.801 -11.892 28.174 1.00 49.84 100 GLU A N 1
ATOM 784 C CA . GLU A 1 100 ? -8.343 -13.138 28.703 1.00 49.84 100 GLU A CA 1
ATOM 785 C C . GLU A 1 100 ? -7.208 -13.923 29.378 1.00 49.84 100 GLU A C 1
ATOM 787 O O . GLU A 1 100 ? -6.310 -14.431 28.706 1.00 49.84 100 GLU A O 1
ATOM 792 N N . VAL A 1 101 ? -7.345 -14.018 30.710 1.00 38.66 101 VAL A N 1
ATOM 793 C CA . VAL A 1 101 ? -6.537 -14.690 31.754 1.00 38.66 101 VAL A CA 1
ATOM 794 C C . VAL A 1 101 ? -5.484 -13.829 32.450 1.00 38.66 101 VAL A C 1
ATOM 796 O O . VAL A 1 101 ? -4.388 -13.609 31.896 1.00 38.66 101 VAL A O 1
#

pLDDT: mean 78.64, std 17.76, range [38.47, 93.56]

Sequence (101 aa):
MASITRSQSRRTIEAEAPRCYFAVPREILFMIAEHLPPAFYAALAMTSKSTFNSLCPTGKFAKMDKENRISLLVLFEKHCPKSFLCFGCGRLQPLNRDSEV

Secondary structure (DSSP, 8-state):
--------------------GGGS-HHHHHHHHHTS-HHHHHHHHTT-HHHHHHH-TTSS-----HHHHHHHHHHHHHH-TTEEEETTTTEEEE---TT--

Radius of gyration: 23.44 Å; chains: 1; bounding box: 24×82×52 Å

Foldseek 3Di:
DDDDDDPPPPPPPPPPPPPPPVVDDLVVVVVVLVPDDLLVNVVQLPPDPVSVCSSPVVSDRDDDDLVSLLVNQVVVCVVDVQWDQDPVVRDIDGNPPVPDD

Organism: NCBI:txid2175873